Protein AF-A0A383D689-F1 (afdb_monomer)

Sequence (88 aa):
GFGQPAFPVDTHIHRLAQRWGLTKGKNVKETEEDLKKLFPEESWNKLHLQIIFWGREFCPARQCYGLECEICKATYPKRSRPFSHKKP

Nearest PDB structures (foldseek):
  1p59-assembly1_A  TM=7.589E-01  e=1.188E-04  Geobacillus stearothermophilus
  1orp-assembly1_A  TM=7.978E-01  e=2.580E-04  Geobacillus stearothermophilus
  7rdt-assembly1_A  TM=8.120E-01  e=9.857E-04  Homo sapiens
  2abk-assembly1_A  TM=8.170E-01  e=3.765E-03  Escherichia coli

Radius of gyration: 12.92 Å; Cα contacts (8 Å, |Δi|>4): 104; chains: 1; bounding box: 28×23×44 Å

InterPro domains:
  IPR003265 HhH-GPD domain [PF00730] (4-40)
  IPR011257 DNA glycosylase [SSF48150] (2-74)
  IPR023170 Helix-hairpin-helix, base-excision DNA repair, C-terminal [G3DSA:1.10.1670.10] (5-71)

Secondary structure (DSSP, 8-state):
----------HHHHHHHHHHTS---SSHHHHHHHHHHHS-GGGHHHHHHHHHHHHHHTS-TTTTTTTSSHHHHHH-TT--S---PPP-

Structure (mmCIF, N/CA/C/O backbone):
data_AF-A0A383D689-F1
#
_entry.id   AF-A0A383D689-F1
#
loop_
_atom_site.group_PDB
_atom_site.id
_atom_site.type_symbol
_atom_site.label_atom_id
_atom_site.label_alt_id
_atom_site.label_comp_id
_atom_site.label_asym_id
_atom_site.label_entity_id
_atom_site.label_seq_id
_atom_site.pdbx_PDB_ins_code
_atom_site.Cartn_x
_atom_site.Cartn_y
_atom_site.Cartn_z
_atom_site.occupancy
_atom_site.B_iso_or_equiv
_atom_site.auth_seq_id
_atom_site.auth_comp_id
_atom_site.auth_asym_id
_atom_site.auth_atom_id
_atom_site.pdbx_PDB_model_num
ATOM 1 N N . GLY A 1 1 ? -2.514 2.312 25.903 1.00 40.78 1 GLY A N 1
ATOM 2 C CA . GLY A 1 1 ? -3.920 2.495 26.289 1.00 40.78 1 GLY A CA 1
ATOM 3 C C . GLY A 1 1 ? -4.799 1.901 25.216 1.00 40.78 1 GLY A C 1
ATOM 4 O O . GLY A 1 1 ? -4.537 2.178 24.059 1.00 40.78 1 GLY A O 1
ATOM 5 N N . PHE A 1 2 ? -5.770 1.098 25.660 1.00 45.25 2 PHE A N 1
ATOM 6 C CA . PHE A 1 2 ? -7.063 0.772 25.043 1.00 45.25 2 PHE A CA 1
ATOM 7 C C . PHE A 1 2 ? -7.067 0.097 23.664 1.00 45.25 2 PHE A C 1
ATOM 9 O O . PHE A 1 2 ? -6.695 0.693 22.664 1.00 45.25 2 PHE A O 1
ATOM 16 N N . GLY A 1 3 ? -7.547 -1.154 23.633 1.00 56.81 3 GLY A N 1
ATOM 17 C CA . GLY A 1 3 ? -7.742 -2.000 22.451 1.00 56.81 3 GLY A CA 1
ATOM 18 C C . GLY A 1 3 ? -8.819 -1.503 21.484 1.00 56.81 3 GLY A C 1
ATOM 19 O O . GLY A 1 3 ? -9.722 -2.251 21.128 1.00 56.81 3 GLY A O 1
ATOM 20 N N . GLN A 1 4 ? -8.727 -0.243 21.068 1.00 61.12 4 GLN A N 1
ATOM 21 C CA . GLN A 1 4 ? -9.432 0.252 19.900 1.00 61.12 4 GLN A CA 1
ATOM 22 C C . GLN A 1 4 ? -8.721 -0.278 18.656 1.00 61.12 4 GLN A C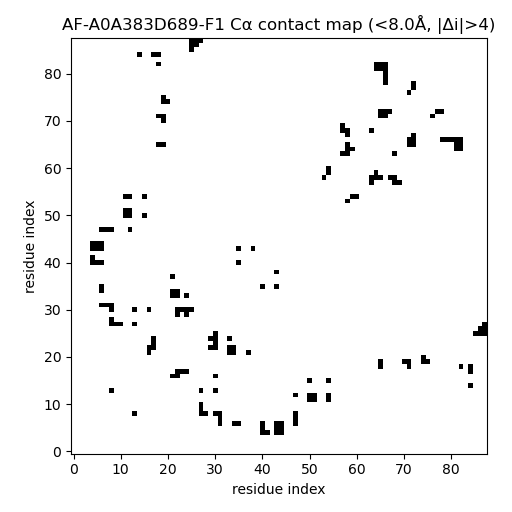 1
ATOM 24 O O . GLN A 1 4 ? -7.502 -0.104 18.537 1.00 61.12 4 GLN A O 1
ATOM 29 N N . PRO A 1 5 ? -9.445 -0.936 17.736 1.00 62.47 5 PRO A N 1
ATOM 30 C CA . PRO A 1 5 ? -8.868 -1.306 16.463 1.00 62.47 5 PRO A CA 1
ATOM 31 C C . PRO A 1 5 ? -8.405 -0.016 15.783 1.00 62.47 5 PRO A C 1
ATOM 33 O O . PRO A 1 5 ? -9.161 0.931 15.582 1.00 62.47 5 PRO A O 1
ATOM 36 N N . ALA A 1 6 ? -7.117 0.045 15.482 1.00 70.00 6 ALA A N 1
ATOM 37 C CA . ALA A 1 6 ? -6.527 1.090 14.672 1.00 70.00 6 ALA A CA 1
ATOM 38 C C . ALA A 1 6 ? -5.816 0.403 13.512 1.00 70.00 6 ALA A C 1
ATOM 40 O O . ALA A 1 6 ? -5.259 -0.682 13.674 1.00 70.00 6 ALA A O 1
ATOM 41 N N . PHE A 1 7 ? -5.839 1.033 12.342 1.00 80.62 7 PHE A N 1
ATOM 42 C CA . PHE A 1 7 ? -5.003 0.630 11.220 1.00 80.62 7 PHE A CA 1
ATOM 43 C C . PHE A 1 7 ? -3.828 1.607 11.175 1.00 80.62 7 PHE A C 1
ATOM 45 O O . PHE A 1 7 ? -3.917 2.618 10.481 1.00 80.62 7 PHE A O 1
ATOM 52 N N . PRO A 1 8 ? -2.747 1.389 11.944 1.00 82.56 8 PRO A N 1
ATOM 53 C CA . PRO A 1 8 ? -1.618 2.301 11.905 1.00 82.56 8 PRO A CA 1
ATOM 54 C C . PRO A 1 8 ? -1.027 2.306 10.495 1.00 82.56 8 PRO A C 1
ATOM 56 O O . PRO A 1 8 ? -0.641 1.266 9.961 1.00 82.56 8 PRO A O 1
ATOM 59 N N . VAL A 1 9 ? -0.969 3.477 9.870 1.00 83.69 9 VAL A N 1
ATOM 60 C CA . VAL A 1 9 ? -0.324 3.649 8.568 1.00 83.69 9 VAL A CA 1
ATOM 61 C C . VAL A 1 9 ? 1.055 4.249 8.797 1.00 83.69 9 VAL A C 1
ATOM 63 O O . VAL A 1 9 ? 1.186 5.375 9.267 1.00 83.69 9 VAL A O 1
ATOM 66 N N . ASP A 1 10 ? 2.094 3.493 8.451 1.00 83.12 10 ASP A N 1
ATOM 67 C CA . ASP A 1 10 ? 3.469 3.985 8.419 1.00 83.12 10 ASP A CA 1
ATOM 68 C C . ASP A 1 10 ? 3.883 4.381 6.986 1.00 83.12 10 ASP A C 1
ATOM 70 O O . ASP A 1 10 ? 3.107 4.319 6.025 1.00 83.12 10 ASP A O 1
ATOM 74 N N . THR A 1 11 ? 5.141 4.786 6.812 1.00 82.94 11 THR A N 1
ATOM 75 C CA . THR A 1 11 ? 5.668 5.181 5.496 1.00 82.94 11 THR A CA 1
ATOM 76 C C . THR A 1 11 ? 5.728 4.023 4.492 1.00 82.94 11 THR A C 1
ATOM 78 O O . THR A 1 11 ? 5.669 4.258 3.280 1.00 82.94 11 THR A O 1
ATOM 81 N N . HIS A 1 12 ? 5.823 2.770 4.952 1.00 86.38 12 HIS A N 1
ATOM 82 C CA . HIS A 1 12 ? 5.800 1.593 4.086 1.00 86.38 12 HIS A CA 1
ATOM 83 C C . HIS A 1 12 ? 4.391 1.338 3.564 1.00 86.38 12 HIS A C 1
ATOM 85 O O . HIS A 1 12 ? 4.205 1.216 2.351 1.00 86.38 12 HIS A O 1
ATOM 91 N N . ILE A 1 13 ? 3.408 1.317 4.461 1.00 90.94 13 ILE A N 1
ATOM 92 C CA . ILE A 1 13 ? 2.000 1.103 4.139 1.00 90.94 13 ILE A CA 1
ATOM 93 C C . ILE A 1 13 ? 1.503 2.213 3.223 1.00 90.94 13 ILE A C 1
ATOM 95 O O . ILE A 1 13 ? 0.927 1.906 2.186 1.00 90.94 13 ILE A O 1
ATOM 99 N N . HIS A 1 14 ? 1.797 3.482 3.520 1.00 91.50 14 HIS A N 1
ATOM 100 C CA . HIS A 1 14 ? 1.400 4.598 2.659 1.00 91.50 14 HIS A CA 1
ATOM 101 C C . HIS A 1 14 ? 1.942 4.446 1.228 1.00 91.50 14 HIS A C 1
ATOM 103 O O . HIS A 1 14 ? 1.201 4.531 0.245 1.00 91.50 14 HIS A O 1
ATOM 109 N N . ARG A 1 15 ? 3.235 4.122 1.098 1.00 91.44 15 ARG A N 1
ATOM 110 C CA . ARG A 1 15 ? 3.889 3.887 -0.197 1.00 91.44 15 ARG A CA 1
ATOM 111 C C . ARG A 1 15 ? 3.247 2.732 -0.969 1.00 91.44 15 ARG A C 1
ATOM 113 O O . ARG A 1 15 ? 3.081 2.827 -2.187 1.00 91.44 15 ARG A O 1
ATOM 120 N N . LEU A 1 16 ? 2.960 1.622 -0.292 1.00 93.38 16 LEU A N 1
ATOM 121 C CA . LEU A 1 16 ? 2.391 0.422 -0.908 1.00 93.38 16 LEU A CA 1
ATOM 122 C C . LEU A 1 16 ? 0.921 0.609 -1.267 1.00 93.38 16 LEU A C 1
ATOM 124 O O . LEU A 1 16 ? 0.542 0.284 -2.387 1.00 93.38 16 LEU A O 1
ATOM 128 N N . ALA A 1 17 ? 0.136 1.224 -0.387 1.00 93.75 17 ALA A N 1
ATOM 129 C CA . ALA A 1 17 ? -1.257 1.567 -0.634 1.00 93.75 17 ALA A CA 1
ATOM 130 C C . ALA A 1 17 ? -1.400 2.429 -1.896 1.00 93.75 17 ALA A C 1
ATOM 132 O O . ALA A 1 17 ? -2.243 2.135 -2.742 1.00 93.75 17 ALA A O 1
ATOM 133 N N . GLN A 1 18 ? -0.519 3.418 -2.094 1.00 92.06 18 GLN A N 1
ATOM 134 C CA . GLN A 1 18 ? -0.480 4.181 -3.345 1.00 92.06 18 GLN A CA 1
ATOM 135 C C . GLN A 1 18 ? -0.082 3.310 -4.552 1.00 92.06 18 GLN A C 1
ATOM 137 O O . GLN A 1 18 ? -0.735 3.371 -5.593 1.00 92.06 18 GLN A O 1
ATOM 142 N N . ARG A 1 19 ? 0.958 2.464 -4.432 1.00 91.75 19 ARG A N 1
ATOM 143 C CA . ARG A 1 19 ? 1.406 1.571 -5.529 1.00 91.75 19 ARG A CA 1
ATOM 144 C C . ARG A 1 19 ? 0.318 0.600 -5.975 1.00 91.75 19 ARG A C 1
ATOM 146 O O . ARG A 1 19 ? 0.271 0.273 -7.161 1.00 91.75 19 ARG A O 1
ATOM 153 N N . TRP A 1 20 ? -0.489 0.119 -5.040 1.00 92.50 20 TRP A N 1
ATOM 154 C CA . TRP A 1 20 ? -1.557 -0.852 -5.263 1.00 92.50 20 TRP A CA 1
ATOM 155 C C . TRP A 1 20 ? -2.905 -0.199 -5.560 1.00 92.50 20 TRP A C 1
ATOM 157 O O . TRP A 1 20 ? -3.860 -0.903 -5.863 1.00 92.50 20 TRP A O 1
ATOM 167 N N . GLY A 1 21 ? -2.981 1.136 -5.532 1.00 91.12 21 GLY A N 1
ATOM 168 C CA . GLY A 1 21 ? -4.208 1.866 -5.844 1.00 91.12 21 GLY A CA 1
ATOM 169 C C . GLY A 1 21 ? -5.268 1.803 -4.747 1.00 91.12 21 GLY A C 1
ATOM 170 O O . GLY A 1 21 ? -6.413 2.154 -5.009 1.00 91.12 21 GLY A O 1
ATOM 171 N N . LEU A 1 22 ? -4.895 1.390 -3.532 1.00 92.31 22 LEU A N 1
ATOM 172 C CA . LEU A 1 22 ? -5.785 1.360 -2.367 1.00 92.31 22 LEU A CA 1
ATOM 173 C C . LEU A 1 22 ? -6.121 2.769 -1.865 1.00 92.31 22 LEU A C 1
ATOM 175 O O . LEU A 1 22 ? 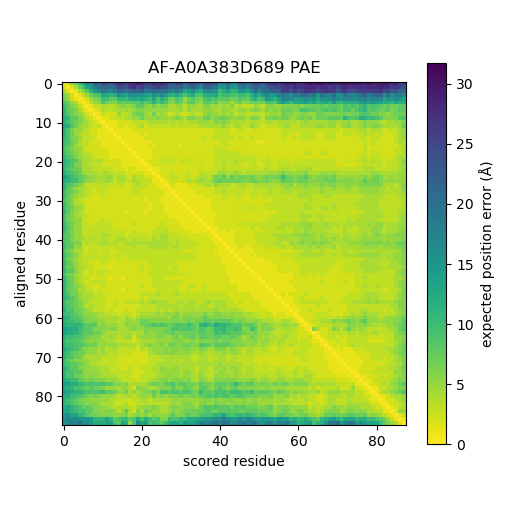-7.125 2.969 -1.199 1.00 92.31 22 LEU A O 1
ATOM 179 N N . THR A 1 23 ? -5.285 3.756 -2.182 1.00 92.62 23 THR A N 1
ATOM 180 C CA . THR A 1 23 ? -5.525 5.154 -1.825 1.00 92.62 23 THR A CA 1
ATOM 181 C C . THR A 1 23 ? -5.022 6.081 -2.926 1.00 92.62 23 THR A C 1
ATOM 183 O O . THR A 1 23 ? -4.048 5.791 -3.629 1.00 92.62 23 THR A O 1
ATOM 186 N N . LYS A 1 24 ? -5.672 7.239 -3.054 1.00 88.88 24 LYS A N 1
ATOM 187 C CA . LYS A 1 24 ? -5.161 8.398 -3.810 1.00 88.88 24 LYS A CA 1
ATOM 188 C C . LYS A 1 24 ? -4.717 9.532 -2.885 1.00 88.88 24 LYS A C 1
ATOM 190 O O . LYS A 1 24 ? -4.322 10.593 -3.397 1.00 88.88 24 LYS A O 1
ATOM 195 N N . GLY A 1 25 ? -4.792 9.291 -1.577 1.00 85.75 25 GLY A N 1
ATOM 196 C CA . GLY A 1 25 ? -4.530 10.238 -0.516 1.00 85.75 25 GLY A CA 1
ATOM 197 C C . GLY A 1 25 ? -3.122 10.801 -0.594 1.00 85.75 25 GLY A C 1
ATOM 198 O O . GLY A 1 25 ? -2.164 10.113 -0.966 1.00 85.75 25 GLY A O 1
ATOM 199 N N . LYS A 1 26 ? -3.012 12.091 -0.298 1.00 85.12 26 LYS A N 1
ATOM 200 C CA . LYS A 1 26 ? -1.740 12.813 -0.301 1.00 85.12 26 LYS A CA 1
ATOM 201 C C . LYS A 1 26 ? -0.976 12.586 0.992 1.00 85.12 26 LYS A C 1
ATOM 203 O O . LYS A 1 26 ? 0.237 12.547 0.938 1.00 85.12 26 LYS A O 1
ATOM 208 N N . ASN A 1 27 ? -1.675 12.399 2.108 1.00 88.19 27 ASN A N 1
ATOM 209 C CA . ASN A 1 27 ? -1.088 12.243 3.435 1.00 88.19 27 ASN A CA 1
ATOM 210 C C . ASN A 1 27 ? -1.466 10.893 4.074 1.00 88.19 27 ASN A C 1
ATOM 212 O O . ASN A 1 27 ? -2.314 10.143 3.579 1.00 88.19 27 ASN A O 1
ATOM 216 N N . VAL A 1 28 ? -0.803 10.585 5.190 1.00 88.56 28 VAL A N 1
ATOM 217 C CA . VAL A 1 28 ? -0.993 9.344 5.958 1.00 88.56 28 VAL A CA 1
ATOM 218 C C . VAL A 1 28 ? -2.423 9.221 6.485 1.00 88.56 28 VAL A C 1
ATOM 220 O O . VAL A 1 28 ? -2.991 8.136 6.423 1.00 88.56 28 VAL A O 1
ATOM 223 N N . LYS A 1 29 ? -3.026 10.330 6.927 1.00 89.25 29 LYS A N 1
ATOM 224 C CA . LYS A 1 29 ? -4.383 10.349 7.487 1.00 89.25 29 LYS A CA 1
ATOM 225 C C . LYS A 1 29 ? -5.433 9.942 6.450 1.00 89.25 29 LYS A C 1
ATOM 227 O O . LYS A 1 29 ? -6.240 9.062 6.717 1.00 89.25 29 LYS A O 1
ATOM 232 N N . GLU A 1 30 ? -5.374 10.516 5.250 1.00 91.06 30 GLU A N 1
ATOM 233 C CA . GLU A 1 30 ? -6.250 10.135 4.132 1.00 91.06 30 GLU A CA 1
ATOM 234 C C . GLU A 1 30 ? -6.073 8.659 3.764 1.00 91.06 30 GLU A C 1
ATOM 236 O O . GLU A 1 30 ? -7.041 7.955 3.500 1.00 91.06 30 GLU A O 1
ATOM 241 N N . THR A 1 31 ? -4.833 8.162 3.794 1.00 91.75 31 THR A N 1
ATOM 242 C CA . THR A 1 31 ? -4.573 6.741 3.530 1.00 91.75 31 THR A CA 1
ATOM 243 C C . THR A 1 31 ? -5.160 5.844 4.607 1.00 91.75 31 THR A C 1
ATOM 245 O O . THR A 1 31 ? -5.725 4.808 4.286 1.00 91.75 31 THR A O 1
ATOM 248 N N . GLU A 1 32 ? -5.037 6.220 5.876 1.00 91.56 32 GLU A N 1
ATOM 249 C CA . GLU A 1 32 ? -5.634 5.473 6.980 1.00 91.56 32 GLU A CA 1
ATOM 250 C C . GLU A 1 32 ? -7.156 5.405 6.840 1.00 91.56 32 GLU A C 1
ATOM 252 O O . GLU A 1 32 ? -7.729 4.323 6.941 1.00 91.56 32 GLU A O 1
ATOM 257 N N . GLU A 1 33 ? -7.806 6.531 6.548 1.00 91.69 33 GLU A N 1
ATOM 258 C CA . GLU A 1 33 ? -9.251 6.581 6.323 1.00 91.69 33 GLU A CA 1
ATOM 259 C C . GLU A 1 33 ? -9.683 5.714 5.131 1.00 91.69 33 GLU A C 1
ATOM 261 O O . GLU A 1 33 ? -10.688 5.009 5.224 1.00 91.69 33 GLU A O 1
ATOM 266 N N . ASP A 1 34 ? -8.927 5.725 4.030 1.00 92.94 34 ASP A N 1
ATOM 267 C CA . ASP A 1 34 ? -9.197 4.881 2.862 1.00 92.94 34 ASP A CA 1
ATOM 268 C C . ASP A 1 34 ? -9.033 3.389 3.192 1.00 92.94 34 ASP A C 1
ATOM 270 O O . ASP A 1 34 ? -9.911 2.583 2.886 1.00 92.94 34 ASP A O 1
ATOM 274 N N . LEU A 1 35 ? -7.945 3.000 3.865 1.00 91.81 35 LEU A N 1
ATOM 275 C CA . LEU A 1 35 ? -7.685 1.599 4.215 1.00 91.81 35 LEU A CA 1
ATOM 276 C C . LEU A 1 35 ? -8.700 1.062 5.231 1.00 91.81 35 LEU A C 1
ATOM 278 O O . LEU A 1 35 ? -9.142 -0.078 5.096 1.00 91.81 35 LEU A O 1
ATOM 282 N N . LYS A 1 36 ? -9.127 1.884 6.197 1.00 91.06 36 LYS A N 1
ATOM 283 C CA . LYS A 1 36 ? -10.196 1.531 7.145 1.00 91.06 36 LYS A CA 1
ATOM 284 C C . LYS A 1 36 ? -11.541 1.294 6.455 1.00 91.06 36 LYS A C 1
ATOM 286 O O . LYS A 1 36 ? -12.303 0.450 6.906 1.00 91.06 36 LYS A O 1
ATOM 291 N N . LYS A 1 37 ? -11.832 2.004 5.357 1.00 92.19 37 LYS A N 1
ATOM 292 C CA . LYS A 1 37 ? -13.043 1.777 4.544 1.00 92.19 37 LYS A CA 1
ATOM 293 C C . LYS A 1 37 ? -12.945 0.519 3.679 1.00 92.19 37 LYS A C 1
ATOM 295 O O . LYS A 1 37 ? -13.971 -0.070 3.356 1.00 92.19 37 LYS A O 1
ATOM 300 N N . LEU A 1 38 ? -11.734 0.133 3.273 1.00 92.50 38 LEU A N 1
ATOM 301 C CA . LEU A 1 38 ? -11.497 -1.019 2.398 1.00 92.50 38 LEU A CA 1
ATOM 302 C C . LEU A 1 38 ? -11.433 -2.353 3.147 1.00 92.50 38 LEU A C 1
ATOM 304 O O . LEU A 1 38 ? -11.807 -3.379 2.581 1.00 92.50 38 LEU A O 1
ATOM 308 N N . PHE A 1 39 ? -10.939 -2.355 4.386 1.00 90.94 39 PHE A N 1
ATOM 309 C CA . PHE A 1 39 ? -10.689 -3.574 5.152 1.00 90.94 39 PHE A CA 1
ATOM 310 C C . PHE A 1 39 ? -11.525 -3.633 6.436 1.00 90.94 39 PHE A C 1
ATOM 312 O O . PHE A 1 39 ? -11.668 -2.612 7.105 1.00 90.94 39 PHE A O 1
ATOM 319 N N . PRO A 1 40 ? -12.021 -4.817 6.841 1.00 92.25 40 PRO A N 1
ATOM 320 C CA . PRO A 1 40 ? -12.784 -4.969 8.079 1.00 92.25 40 PRO A CA 1
ATOM 321 C C . PRO A 1 40 ? -11.889 -4.784 9.316 1.00 92.25 40 PRO A C 1
ATOM 323 O O . PRO A 1 40 ? -10.721 -5.186 9.298 1.00 92.25 40 PRO A O 1
ATOM 326 N N . GLU A 1 41 ? -12.430 -4.211 10.398 1.00 89.62 41 GLU A N 1
ATOM 327 C CA . GLU A 1 41 ? -11.651 -3.790 11.581 1.00 89.62 41 GLU A CA 1
ATOM 328 C C . GLU A 1 41 ? -10.859 -4.925 12.239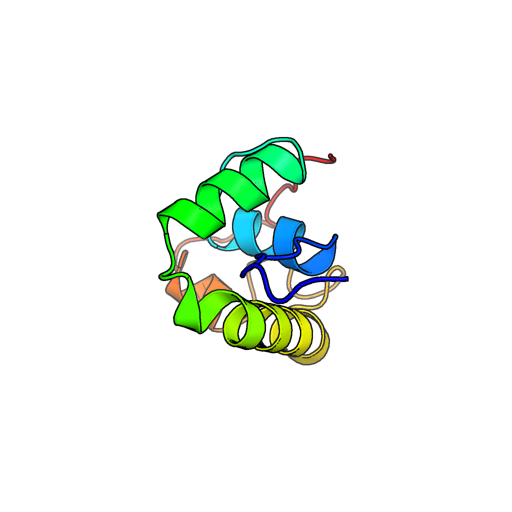 1.00 89.62 41 GLU A C 1
ATOM 33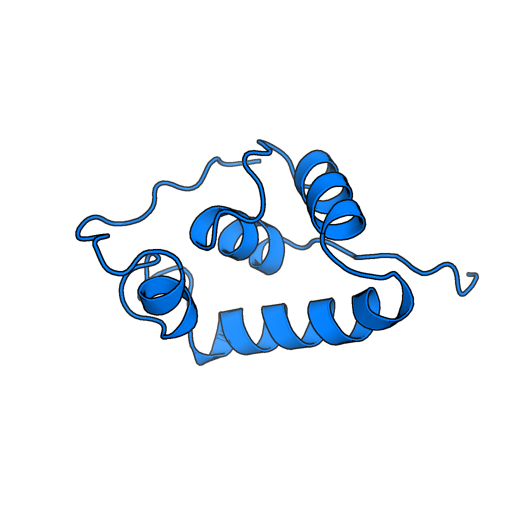0 O O . GLU A 1 41 ? -9.710 -4.752 12.649 1.00 89.62 41 GLU A O 1
ATOM 335 N N . GLU A 1 42 ? -11.440 -6.123 12.258 1.00 90.38 42 GLU A N 1
ATOM 336 C CA . GLU A 1 42 ? -10.829 -7.357 12.764 1.00 90.38 42 GLU A CA 1
ATOM 337 C C . GLU A 1 42 ? -9.514 -7.727 12.060 1.00 90.38 42 GLU A C 1
ATOM 339 O O . GLU A 1 42 ? -8.653 -8.396 12.634 1.00 90.38 42 GLU A O 1
ATOM 344 N N . SER A 1 43 ? -9.328 -7.267 10.820 1.00 90.06 43 SER A N 1
ATOM 345 C CA . SER A 1 43 ? -8.156 -7.579 10.003 1.00 90.06 43 SER A CA 1
ATOM 346 C C . SER A 1 43 ? -7.041 -6.538 10.105 1.00 90.06 43 SER A C 1
ATOM 348 O O . SER A 1 43 ? -5.920 -6.820 9.681 1.00 90.06 43 SER A O 1
ATOM 350 N N . TRP A 1 44 ? -7.296 -5.359 10.684 1.00 90.62 44 TRP A N 1
ATOM 351 C CA . TRP A 1 44 ? -6.393 -4.203 10.600 1.00 90.62 44 TRP A CA 1
ATOM 352 C C . TRP A 1 44 ? -4.993 -4.480 11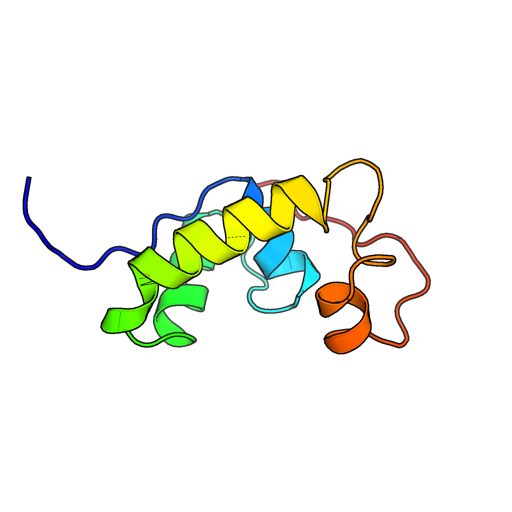.151 1.00 90.62 44 TRP A C 1
ATOM 354 O O . TRP A 1 44 ? -4.003 -4.239 10.463 1.00 90.62 44 TRP A O 1
ATOM 364 N N . ASN A 1 45 ? -4.890 -5.071 12.344 1.00 88.38 45 ASN A N 1
ATOM 365 C CA . ASN A 1 45 ? -3.594 -5.411 12.945 1.00 88.38 45 ASN A CA 1
ATOM 366 C C . ASN A 1 45 ? -2.825 -6.458 12.126 1.00 88.38 45 ASN A C 1
ATOM 368 O O . ASN A 1 45 ? -1.608 -6.360 11.957 1.00 88.38 45 ASN A O 1
ATOM 372 N N . LYS A 1 46 ? -3.536 -7.459 11.593 1.00 90.25 46 LYS A N 1
ATOM 373 C CA . LYS A 1 46 ? -2.930 -8.516 10.777 1.00 90.25 46 LYS A CA 1
ATOM 374 C C . LYS A 1 46 ? -2.424 -7.951 9.450 1.00 90.25 46 LYS A C 1
ATOM 376 O O . LYS A 1 46 ? -1.277 -8.198 9.083 1.00 90.25 46 LYS A O 1
ATOM 381 N N . LEU A 1 47 ? -3.251 -7.160 8.770 1.00 91.94 47 LEU A N 1
ATOM 382 C CA . LEU A 1 47 ? -2.908 -6.511 7.507 1.00 91.94 47 LEU A CA 1
ATOM 383 C C . LEU A 1 47 ? -1.753 -5.529 7.670 1.00 91.94 47 LEU A C 1
ATOM 385 O O . LEU A 1 47 ? -0.850 -5.527 6.839 1.00 91.94 47 LEU A O 1
ATOM 389 N N . HIS A 1 48 ? -1.735 -4.745 8.750 1.00 90.81 48 HIS A N 1
ATOM 390 C CA . HIS A 1 48 ? -0.632 -3.839 9.059 1.00 90.81 48 HIS A CA 1
ATOM 391 C C . HIS A 1 48 ? 0.720 -4.568 9.020 1.00 90.81 48 HIS A C 1
ATOM 393 O O . HIS A 1 48 ? 1.613 -4.193 8.257 1.00 90.81 48 HIS A O 1
ATOM 399 N N . LEU A 1 49 ? 0.846 -5.665 9.773 1.00 91.44 49 LEU A N 1
ATOM 400 C C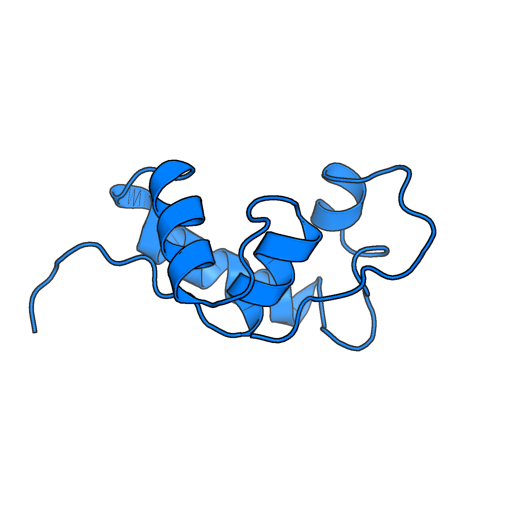A . LEU A 1 49 ? 2.071 -6.464 9.804 1.00 91.44 49 LEU A CA 1
ATOM 401 C C . LEU A 1 49 ? 2.371 -7.099 8.442 1.00 91.44 49 LEU A C 1
ATOM 403 O O . LEU A 1 49 ? 3.495 -6.995 7.955 1.00 91.44 49 LEU A O 1
ATOM 407 N N . GLN A 1 50 ? 1.374 -7.710 7.797 1.00 92.81 50 GLN A N 1
ATOM 408 C CA . GLN A 1 50 ? 1.546 -8.363 6.494 1.00 92.81 50 GLN A CA 1
ATOM 409 C C . GLN A 1 50 ? 2.058 -7.398 5.418 1.00 92.81 50 GLN A C 1
ATOM 411 O O . GLN A 1 50 ? 2.977 -7.737 4.672 1.00 92.81 50 GLN A O 1
ATOM 416 N N . ILE A 1 51 ? 1.511 -6.182 5.358 1.00 92.88 51 ILE A N 1
ATOM 417 C CA . ILE A 1 51 ? 1.925 -5.161 4.390 1.00 92.88 51 ILE A CA 1
ATOM 418 C C . ILE A 1 51 ? 3.354 -4.688 4.681 1.00 92.88 51 ILE A C 1
ATOM 420 O O . ILE A 1 51 ? 4.136 -4.504 3.744 1.00 92.88 51 ILE A O 1
ATOM 424 N N . ILE A 1 52 ? 3.728 -4.527 5.954 1.00 92.06 52 ILE A N 1
ATOM 425 C CA . ILE A 1 52 ? 5.097 -4.152 6.338 1.00 92.06 52 ILE A CA 1
ATOM 426 C C . ILE A 1 52 ? 6.095 -5.239 5.940 1.00 92.06 52 ILE A C 1
ATOM 428 O O . ILE A 1 52 ? 7.095 -4.919 5.290 1.00 92.06 52 ILE A O 1
ATOM 432 N N . PHE A 1 53 ? 5.833 -6.503 6.289 1.00 92.81 53 PHE A N 1
ATOM 433 C CA . PHE A 1 53 ? 6.702 -7.626 5.925 1.00 92.81 53 PHE A CA 1
ATOM 434 C C . PHE A 1 53 ? 6.853 -7.724 4.409 1.00 92.81 53 PHE A C 1
ATOM 436 O O . PHE A 1 53 ? 7.972 -7.687 3.894 1.00 92.81 53 PHE A O 1
ATOM 443 N N . TRP A 1 54 ? 5.736 -7.671 3.679 1.00 92.88 54 TRP A N 1
ATOM 444 C CA . TRP A 1 54 ? 5.760 -7.671 2.221 1.00 92.88 54 TRP A CA 1
ATOM 445 C C . TRP A 1 54 ? 6.573 -6.507 1.643 1.00 92.88 54 TRP A C 1
ATOM 447 O O . TRP A 1 54 ? 7.355 -6.660 0.704 1.00 92.88 54 TRP A O 1
ATOM 457 N N . GLY A 1 55 ? 6.413 -5.314 2.212 1.00 91.62 55 GLY A N 1
ATOM 458 C CA . GLY A 1 55 ? 7.143 -4.118 1.813 1.00 91.62 55 GLY A CA 1
ATOM 459 C C . GLY A 1 55 ? 8.647 -4.182 2.022 1.00 91.62 55 GLY A C 1
ATOM 460 O O . GLY A 1 55 ? 9.374 -3.457 1.338 1.00 91.62 55 GLY A O 1
ATOM 461 N N . ARG A 1 56 ? 9.104 -4.994 2.974 1.00 90.56 56 ARG A N 1
ATOM 462 C CA . ARG A 1 56 ? 10.523 -5.192 3.273 1.00 90.56 56 ARG A CA 1
ATOM 463 C C . ARG A 1 56 ? 11.125 -6.281 2.398 1.00 90.56 56 ARG A C 1
ATOM 465 O O . ARG A 1 56 ? 12.176 -6.041 1.816 1.00 90.56 56 ARG A O 1
ATOM 472 N N . GLU A 1 57 ? 10.446 -7.416 2.271 1.00 92.06 57 GLU A N 1
ATOM 473 C CA . GLU A 1 57 ? 10.983 -8.592 1.579 1.00 92.06 57 GLU A CA 1
ATOM 474 C C . GLU A 1 57 ? 10.757 -8.549 0.063 1.00 92.06 57 GLU A C 1
ATOM 476 O O . GLU A 1 57 ? 11.676 -8.815 -0.705 1.00 92.06 57 GLU A O 1
ATOM 481 N N . PHE A 1 58 ? 9.562 -8.153 -0.387 1.00 91.38 58 PHE A N 1
ATOM 482 C CA . PHE A 1 58 ? 9.145 -8.313 -1.789 1.00 91.38 58 PHE A CA 1
ATOM 483 C C . PHE A 1 58 ? 8.920 -6.993 -2.530 1.00 91.38 58 PHE A C 1
ATOM 485 O O . PHE A 1 58 ? 8.931 -6.951 -3.761 1.00 91.38 58 PHE A O 1
ATOM 492 N N . CYS A 1 59 ? 8.685 -5.887 -1.818 1.00 91.94 59 CYS A N 1
ATOM 493 C CA . CYS A 1 59 ? 8.457 -4.575 -2.434 1.00 91.94 59 CYS A CA 1
ATOM 494 C C . CYS A 1 59 ? 9.329 -3.445 -1.843 1.00 91.94 59 CYS A C 1
ATOM 496 O O . CYS A 1 59 ? 8.805 -2.389 -1.434 1.00 91.94 59 CYS A O 1
ATOM 498 N N . PRO A 1 60 ? 10.667 -3.614 -1.848 1.00 88.62 60 PRO A N 1
ATOM 499 C CA . PRO A 1 60 ? 11.597 -2.593 -1.385 1.00 88.62 60 PRO A CA 1
ATOM 500 C C . PRO A 1 60 ? 11.429 -1.270 -2.146 1.00 88.62 60 PRO A C 1
ATOM 502 O O . PRO A 1 60 ? 11.054 -1.211 -3.326 1.00 88.62 60 PRO A O 1
ATOM 505 N N . ALA A 1 61 ? 11.678 -0.160 -1.445 1.00 84.31 61 ALA A N 1
ATOM 506 C CA . ALA A 1 61 ? 11.415 1.180 -1.966 1.00 84.31 61 ALA A CA 1
ATOM 507 C C . ALA A 1 61 ? 12.269 1.512 -3.201 1.00 84.31 61 ALA A C 1
ATOM 509 O O . ALA A 1 61 ? 11.725 2.054 -4.161 1.00 84.31 61 ALA A O 1
ATOM 510 N N . ARG A 1 62 ? 13.558 1.144 -3.168 1.00 83.44 62 ARG A N 1
ATOM 511 C CA . ARG A 1 62 ? 14.592 1.526 -4.148 1.00 83.44 62 ARG A CA 1
ATOM 512 C C . ARG A 1 62 ? 14.820 0.522 -5.287 1.00 83.44 62 ARG A C 1
ATOM 514 O O . ARG A 1 62 ? 15.755 0.712 -6.054 1.00 83.44 62 ARG A O 1
ATOM 521 N N . GLN A 1 63 ? 14.003 -0.525 -5.391 1.00 84.88 63 GLN A N 1
ATOM 522 C CA . GLN A 1 63 ? 14.191 -1.580 -6.395 1.00 84.88 63 GLN A CA 1
ATOM 523 C C . GLN A 1 63 ? 12.890 -1.885 -7.138 1.00 84.88 63 GLN A C 1
ATOM 525 O O . GLN A 1 63 ? 12.802 -1.627 -8.327 1.00 84.88 63 GLN A O 1
ATOM 530 N N . CYS A 1 64 ? 11.825 -2.288 -6.437 1.00 87.12 64 CYS A N 1
ATOM 531 C CA . CYS A 1 64 ? 10.596 -2.701 -7.117 1.00 87.12 64 CYS A CA 1
ATOM 532 C C . CYS A 1 64 ? 9.918 -1.567 -7.911 1.00 87.12 64 CYS A C 1
ATOM 534 O O . CYS A 1 64 ? 9.326 -1.816 -8.958 1.00 87.12 64 CYS A O 1
ATOM 536 N N . TYR A 1 65 ? 9.913 -0.332 -7.386 1.00 85.69 65 TYR A N 1
ATOM 537 C CA . TYR A 1 65 ? 9.201 0.834 -7.952 1.00 85.69 65 TYR A CA 1
ATOM 538 C C . TYR A 1 65 ? 7.740 0.584 -8.400 1.00 85.69 65 TYR A C 1
ATOM 540 O O . TYR A 1 65 ? 7.170 1.368 -9.155 1.00 85.69 65 TYR A O 1
ATOM 548 N N . GLY A 1 66 ? 7.097 -0.471 -7.888 1.00 87.06 66 GLY A N 1
ATOM 549 C CA . GLY A 1 66 ? 5.744 -0.867 -8.275 1.00 87.06 66 GLY A CA 1
ATOM 550 C C . GLY A 1 66 ? 5.653 -1.658 -9.584 1.00 87.06 66 GLY A C 1
ATOM 551 O O . GLY A 1 66 ? 4.551 -1.733 -10.118 1.00 87.06 66 GLY A O 1
ATOM 552 N N . LEU A 1 67 ? 6.759 -2.211 -10.086 1.00 88.06 67 LEU A N 1
ATOM 553 C CA . LEU A 1 67 ? 6.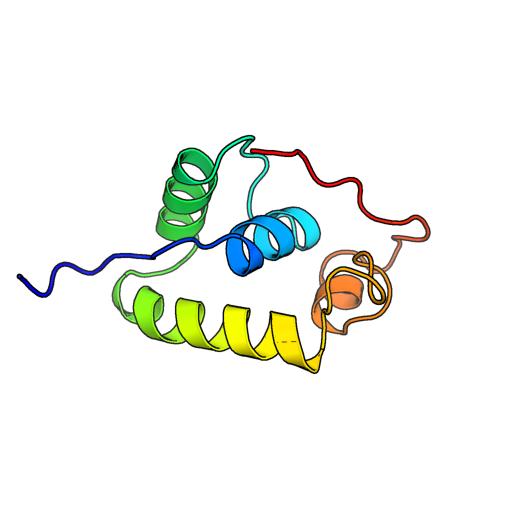852 -2.954 -11.349 1.00 88.06 67 LEU A CA 1
ATOM 554 C C . LEU A 1 67 ? 7.185 -4.437 -11.162 1.00 88.06 67 LEU A C 1
ATOM 556 O O . LEU A 1 67 ? 6.788 -5.263 -11.977 1.00 88.06 67 LEU A O 1
ATOM 560 N N . GLU A 1 68 ? 7.922 -4.780 -10.109 1.00 88.81 68 GLU A N 1
ATOM 561 C CA . GLU A 1 68 ? 8.518 -6.115 -9.984 1.00 88.81 68 GLU A CA 1
ATOM 562 C C . GLU A 1 68 ? 7.698 -7.060 -9.107 1.00 88.81 68 GLU A C 1
ATOM 564 O O . GLU A 1 68 ? 7.513 -8.221 -9.478 1.00 88.81 68 GLU A O 1
ATOM 569 N N . CYS A 1 69 ? 7.190 -6.554 -7.975 1.00 91.75 69 CYS A N 1
ATOM 570 C CA . CYS A 1 69 ? 6.537 -7.370 -6.954 1.00 91.75 69 CYS A CA 1
ATOM 571 C C . CYS A 1 69 ? 5.241 -8.011 -7.463 1.00 91.75 69 CYS A C 1
ATOM 573 O O . CYS A 1 69 ? 4.501 -7.387 -8.225 1.00 91.75 69 CYS A O 1
ATOM 575 N N . GLU A 1 70 ? 4.921 -9.216 -6.987 1.00 92.50 70 GLU A N 1
ATOM 576 C CA . GLU A 1 70 ? 3.740 -9.963 -7.442 1.00 92.50 70 GLU A CA 1
ATOM 577 C C . GLU A 1 70 ? 2.446 -9.171 -7.265 1.00 92.50 70 GLU A C 1
ATOM 579 O O . GLU A 1 70 ? 1.704 -8.995 -8.225 1.00 92.50 70 GLU A O 1
ATOM 584 N N . ILE A 1 71 ? 2.220 -8.578 -6.088 1.00 92.69 71 ILE A N 1
ATOM 585 C CA . ILE A 1 71 ? 1.034 -7.740 -5.840 1.00 92.69 71 ILE A CA 1
ATOM 586 C C . ILE A 1 71 ? 1.015 -6.518 -6.769 1.00 92.69 71 ILE A C 1
ATOM 588 O O . ILE A 1 71 ? -0.035 -6.099 -7.247 1.00 92.69 71 ILE A O 1
ATOM 592 N N . CYS A 1 72 ? 2.176 -5.937 -7.069 1.00 91.75 72 CYS A N 1
ATOM 593 C CA . CYS A 1 72 ? 2.294 -4.781 -7.952 1.00 91.75 72 CYS A CA 1
ATOM 594 C C . CYS A 1 72 ? 1.882 -5.138 -9.387 1.00 91.75 72 CYS A C 1
ATOM 596 O O . CYS A 1 72 ? 1.130 -4.397 -10.017 1.00 91.75 72 CYS A O 1
ATOM 598 N N . LYS A 1 73 ? 2.341 -6.295 -9.875 1.00 92.25 73 LYS A N 1
ATOM 599 C CA . LYS A 1 73 ? 1.973 -6.844 -11.183 1.00 92.25 73 LYS A CA 1
ATOM 600 C C . LYS A 1 73 ? 0.521 -7.311 -11.217 1.00 92.25 73 LYS A C 1
ATOM 602 O O . LYS A 1 73 ? -0.144 -7.104 -12.220 1.00 92.25 73 LYS A O 1
ATOM 607 N N . ALA A 1 74 ? 0.009 -7.885 -10.134 1.00 92.12 74 ALA A N 1
ATOM 608 C CA . ALA A 1 74 ? -1.379 -8.326 -10.047 1.00 92.12 74 ALA A CA 1
ATOM 609 C C . ALA A 1 74 ? -2.353 -7.137 -10.060 1.00 92.12 74 ALA A C 1
ATOM 611 O O . ALA A 1 74 ? -3.342 -7.151 -10.784 1.00 92.12 74 ALA A O 1
ATOM 612 N N . THR A 1 75 ? -2.047 -6.080 -9.302 1.00 91.56 75 THR A N 1
ATOM 613 C CA . THR A 1 75 ? -2.883 -4.868 -9.236 1.00 91.56 75 THR A CA 1
ATOM 614 C C . THR A 1 75 ? -2.770 -4.008 -10.495 1.00 91.56 75 THR A C 1
ATOM 616 O O . THR A 1 75 ? -3.757 -3.418 -10.927 1.00 91.56 75 THR A O 1
ATOM 619 N N . TYR A 1 76 ? -1.587 -3.948 -11.117 1.00 90.69 76 TYR A N 1
ATOM 620 C CA . TYR A 1 76 ? -1.342 -3.164 -12.329 1.00 90.69 76 TYR A CA 1
ATOM 621 C C . TYR A 1 76 ? -0.444 -3.908 -13.337 1.00 90.69 76 TYR A C 1
ATOM 623 O O . TYR A 1 76 ? 0.705 -3.511 -13.546 1.00 90.69 76 TYR A O 1
ATOM 631 N N . PRO A 1 77 ? -0.962 -4.929 -14.048 1.00 88.38 77 PRO A N 1
ATOM 632 C CA . PRO A 1 77 ? -0.154 -5.785 -14.931 1.00 88.38 77 PRO A CA 1
ATOM 633 C C . PRO A 1 77 ? 0.409 -5.052 -16.150 1.00 88.38 77 PRO A C 1
ATOM 635 O O . PRO A 1 77 ? 1.438 -5.433 -16.694 1.00 88.38 77 PRO A O 1
ATOM 638 N N . LYS A 1 78 ? -0.252 -3.971 -16.576 1.00 89.38 78 LYS A N 1
ATOM 639 C CA . LYS A 1 78 ? 0.166 -3.148 -17.720 1.00 89.38 78 LYS A CA 1
ATOM 640 C C . LYS A 1 78 ? 1.133 -2.021 -17.335 1.00 89.38 78 LYS A C 1
ATOM 642 O O . LYS A 1 78 ? 1.485 -1.206 -18.187 1.00 89.38 78 LYS A O 1
ATOM 647 N N . ARG A 1 79 ? 1.528 -1.905 -16.060 1.00 90.44 79 ARG A N 1
ATOM 648 C CA . ARG A 1 79 ? 2.437 -0.841 -15.619 1.00 90.44 79 ARG A CA 1
ATOM 649 C C . ARG A 1 79 ? 3.847 -1.134 -16.128 1.00 90.44 79 ARG A C 1
ATOM 651 O O . ARG A 1 79 ? 4.457 -2.117 -15.738 1.00 90.44 79 ARG A O 1
ATOM 658 N N . SER A 1 80 ? 4.363 -0.238 -16.964 1.00 86.31 80 SER A N 1
ATOM 659 C CA . SER A 1 80 ? 5.713 -0.318 -17.538 1.00 86.31 80 SER A CA 1
ATOM 660 C C . SER A 1 80 ? 6.662 0.772 -17.032 1.00 86.31 80 SER A C 1
ATOM 662 O O . SER A 1 80 ? 7.857 0.723 -17.307 1.00 86.31 80 SER A O 1
ATOM 664 N N . ARG A 1 81 ? 6.151 1.769 -16.293 1.00 88.06 81 ARG A N 1
ATOM 665 C CA . ARG A 1 81 ? 6.933 2.898 -15.763 1.00 88.06 81 ARG A CA 1
ATOM 666 C C . ARG A 1 81 ? 6.917 2.914 -14.230 1.00 88.06 81 ARG A C 1
ATOM 668 O O . ARG A 1 81 ? 5.884 2.564 -13.650 1.00 88.06 81 ARG A O 1
ATOM 675 N N . PRO A 1 82 ? 8.017 3.343 -13.576 1.00 87.19 82 PRO A N 1
ATOM 676 C CA . PRO A 1 82 ? 8.079 3.487 -12.124 1.00 87.19 82 PRO A CA 1
ATOM 677 C C . PRO A 1 82 ? 6.896 4.286 -11.576 1.00 87.19 82 PRO A C 1
ATOM 679 O O . PRO A 1 82 ? 6.539 5.334 -12.119 1.00 87.19 82 PRO A O 1
ATOM 682 N N . PHE A 1 83 ? 6.287 3.802 -10.494 1.00 88.44 83 PHE A N 1
ATOM 683 C CA . PHE A 1 83 ? 5.205 4.526 -9.836 1.00 88.44 83 PHE A CA 1
ATOM 684 C C . PHE A 1 83 ? 5.745 5.797 -9.170 1.00 88.44 83 PHE A C 1
ATOM 686 O O . PHE A 1 83 ? 6.694 5.732 -8.388 1.00 88.44 83 PHE A O 1
ATOM 693 N N . SER A 1 84 ? 5.113 6.937 -9.450 1.00 86.56 84 SER A N 1
ATOM 694 C CA . SER A 1 84 ? 5.441 8.217 -8.824 1.00 86.56 84 SER A CA 1
ATOM 695 C C . SER A 1 84 ? 4.668 8.373 -7.516 1.00 86.56 84 SER A C 1
ATOM 697 O O . SER A 1 84 ? 3.452 8.567 -7.517 1.00 86.56 84 SER A O 1
ATOM 699 N N . HIS A 1 85 ? 5.371 8.246 -6.390 1.00 83.44 85 HIS A N 1
ATOM 700 C CA . HIS A 1 85 ? 4.790 8.440 -5.062 1.00 83.44 85 HIS A CA 1
ATOM 701 C C . HIS A 1 85 ? 4.457 9.901 -4.822 1.00 83.44 85 HIS A C 1
ATOM 703 O O . HIS A 1 85 ? 5.291 10.782 -5.049 1.00 83.44 85 HIS A O 1
ATOM 709 N N . LYS A 1 86 ? 3.268 10.152 -4.274 1.00 77.12 86 LYS A N 1
ATOM 710 C CA . LYS A 1 86 ? 2.989 11.450 -3.668 1.00 77.12 86 LYS A CA 1
ATOM 711 C C . LYS A 1 86 ? 3.706 11.467 -2.328 1.00 77.12 86 LYS A C 1
ATOM 713 O O . LYS A 1 86 ? 3.521 10.554 -1.522 1.00 77.12 86 LYS A O 1
ATOM 718 N N . LYS A 1 87 ? 4.570 12.460 -2.129 1.00 65.50 87 LYS A N 1
ATOM 719 C CA . LYS A 1 87 ? 5.162 12.697 -0.815 1.00 65.50 87 LYS A CA 1
ATOM 720 C C . LYS A 1 87 ? 4.041 13.172 0.125 1.00 65.50 87 LYS A C 1
ATOM 722 O O . LYS A 1 87 ? 3.248 14.000 -0.333 1.00 65.50 87 LYS A O 1
ATOM 727 N N . PRO A 1 88 ? 3.962 12.633 1.353 1.00 59.06 88 PRO A N 1
ATOM 728 C CA . PRO A 1 88 ? 3.102 13.185 2.389 1.00 59.06 88 PRO A CA 1
ATOM 729 C C . PRO A 1 88 ? 3.470 14.625 2.736 1.00 59.06 88 PRO A C 1
ATOM 731 O O . PRO A 1 88 ? 4.652 14.997 2.538 1.00 59.06 88 PRO A O 1
#

Solvent-accessible surface area (backbone atoms only — not comparable to full-atom values): 5174 Å² total; per-residue (Å²): 132,76,97,66,82,56,57,78,59,50,78,59,44,47,54,47,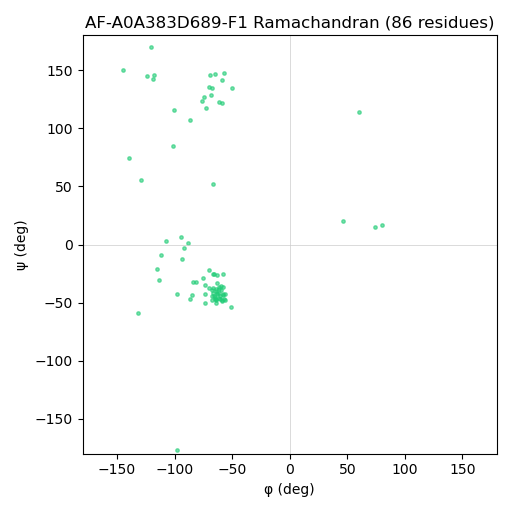34,46,59,55,62,61,32,87,51,55,39,58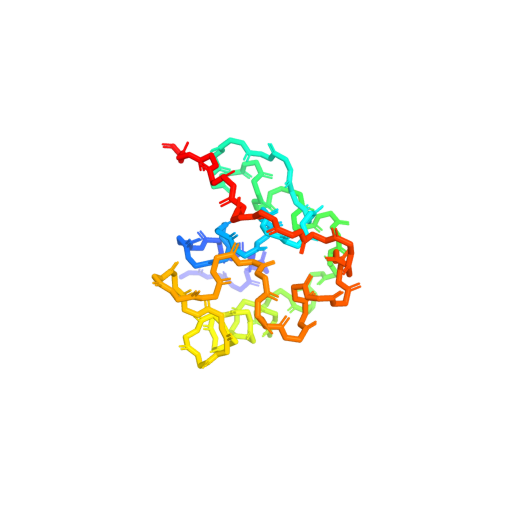,66,52,32,32,56,38,46,58,73,74,43,62,68,93,45,28,63,59,48,46,52,51,49,44,53,43,35,64,77,55,42,35,80,94,71,28,37,50,56,68,23,68,66,24,31,70,65,40,69,85,55,84,65,73,62,82,78,71,73,104

Mean predicted aligned error: 4.85 Å

pLDDT: mean 86.62, std 10.11, range [40.78, 93.75]

Organism: NCBI:txid408172

Foldseek 3Di:
DDPDQFQQFDPQNLQVCQLLVLFPDLDRVRSRVSVPVVDPSVCRVVVSVVSVVCCVPFNDPPPPLLPGGPSSCVSPVPDPDRDDDRHD